Protein AF-A0A9Q9F0M7-F1 (afdb_monomer_lite)

Radius of gyration: 12.05 Å; chains: 1; bounding box: 26×35×28 Å

Organism: NCBI:txid69967

Structure (mmCIF, N/CA/C/O backbone):
data_AF-A0A9Q9F0M7-F1
#
_entry.id   AF-A0A9Q9F0M7-F1
#
loop_
_atom_site.group_PDB
_atom_site.id
_atom_site.type_symbol
_atom_site.label_atom_id
_atom_site.label_alt_id
_atom_site.label_comp_id
_atom_site.label_asym_id
_atom_site.label_entity_id
_atom_site.label_seq_id
_atom_site.pdbx_PDB_ins_code
_atom_site.Cartn_x
_atom_site.Cartn_y
_atom_site.Cartn_z
_atom_site.occupancy
_atom_site.B_iso_or_equiv
_atom_site.auth_seq_id
_atom_site.auth_comp_id
_atom_site.auth_asym_id
_atom_site.auth_atom_id
_atom_site.pdbx_PDB_model_num
ATOM 1 N N . MET A 1 1 ? 1.868 21.700 14.682 1.00 48.53 1 MET A N 1
ATOM 2 C CA . MET A 1 1 ? 1.148 20.410 14.586 1.00 48.53 1 MET A CA 1
ATOM 3 C C . MET A 1 1 ? 2.066 19.454 13.844 1.00 48.53 1 MET A C 1
ATOM 5 O O . MET A 1 1 ? 2.557 19.859 12.801 1.00 48.53 1 MET A O 1
ATOM 9 N N . LYS A 1 2 ? 2.394 18.273 14.384 1.00 62.75 2 LYS A N 1
ATOM 10 C CA . LYS A 1 2 ? 3.133 17.268 13.600 1.00 62.75 2 LYS A CA 1
ATOM 11 C C . LYS A 1 2 ? 2.163 16.708 12.555 1.00 62.75 2 LYS A C 1
ATOM 13 O O . LYS A 1 2 ? 1.068 16.306 12.941 1.00 62.75 2 LYS A O 1
ATOM 18 N N . GLU A 1 3 ? 2.524 16.740 11.274 1.00 71.19 3 GLU A N 1
ATOM 19 C CA . GLU A 1 3 ? 1.740 16.053 10.243 1.00 71.19 3 GLU A CA 1
ATOM 20 C C . GLU A 1 3 ? 1.681 14.563 10.581 1.00 71.19 3 GLU A C 1
ATOM 22 O O . GLU A 1 3 ? 2.706 13.930 10.833 1.00 71.19 3 GLU A O 1
ATOM 27 N N . VAL A 1 4 ? 0.472 14.016 10.622 1.00 82.69 4 VAL A N 1
ATOM 28 C CA . VAL A 1 4 ? 0.258 12.580 10.765 1.00 82.69 4 VAL A CA 1
ATOM 29 C C . VAL A 1 4 ? 0.438 11.958 9.384 1.00 82.69 4 VAL A C 1
ATOM 31 O O . VAL A 1 4 ? -0.217 12.380 8.432 1.00 82.69 4 VAL A O 1
ATOM 34 N N . PHE A 1 5 ? 1.332 10.978 9.261 1.00 92.25 5 PHE A N 1
ATOM 35 C CA . PHE A 1 5 ? 1.442 10.190 8.037 1.00 92.25 5 PHE A CA 1
ATOM 36 C C . PHE A 1 5 ? 0.278 9.195 8.002 1.00 92.25 5 PHE A C 1
ATOM 38 O O . PHE A 1 5 ? 0.182 8.325 8.868 1.00 92.25 5 PHE A O 1
ATOM 45 N N . THR A 1 6 ? -0.650 9.386 7.067 1.00 97.12 6 THR A N 1
ATOM 46 C CA . THR A 1 6 ? -1.891 8.607 6.986 1.00 97.12 6 THR A CA 1
ATOM 47 C C . THR A 1 6 ? -1.778 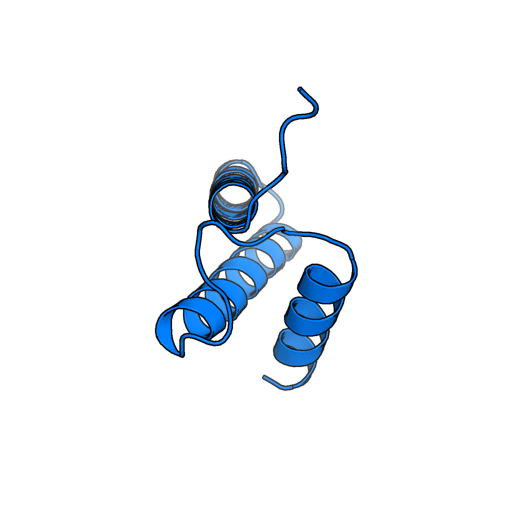7.440 6.014 1.00 97.12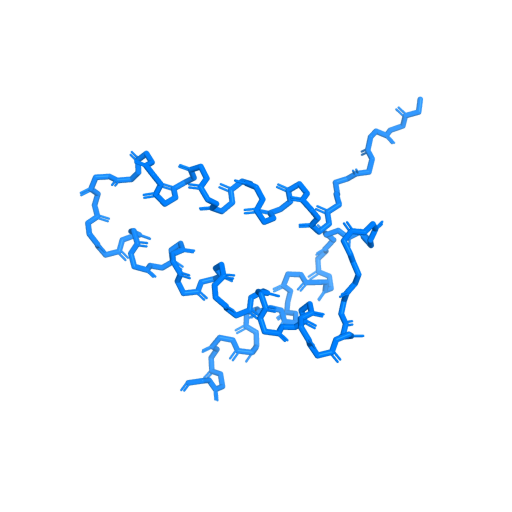 6 THR A C 1
ATOM 49 O O . THR A 1 6 ? -0.899 7.422 5.148 1.00 97.12 6 THR A O 1
ATOM 52 N N . VAL A 1 7 ? -2.712 6.494 6.107 1.00 97.38 7 VAL A N 1
ATOM 53 C CA . VAL A 1 7 ? -2.867 5.393 5.143 1.00 97.38 7 VAL A CA 1
ATOM 54 C C . VAL A 1 7 ? -3.039 5.912 3.710 1.00 97.38 7 VAL A C 1
ATOM 56 O O . VAL A 1 7 ? -2.439 5.372 2.782 1.00 97.38 7 VAL A O 1
ATOM 59 N N . GLU A 1 8 ? -3.791 6.998 3.508 1.00 97.12 8 GLU A N 1
ATOM 60 C CA . GLU A 1 8 ? -3.920 7.647 2.196 1.00 97.12 8 GLU A CA 1
ATOM 61 C C . GLU A 1 8 ? -2.569 8.126 1.644 1.00 97.12 8 GLU A C 1
ATOM 63 O O . GLU A 1 8 ? -2.248 7.898 0.469 1.00 97.12 8 GLU A O 1
ATOM 68 N N . LYS A 1 9 ? -1.756 8.765 2.497 1.00 96.81 9 LYS A N 1
ATOM 69 C CA . LYS A 1 9 ? -0.422 9.245 2.120 1.00 96.81 9 LYS A CA 1
ATOM 70 C C . LYS A 1 9 ? 0.498 8.063 1.808 1.00 96.81 9 LYS A C 1
ATOM 72 O O . LYS A 1 9 ? 1.171 8.091 0.783 1.00 96.81 9 LYS A O 1
ATOM 77 N N . TYR A 1 10 ? 0.432 6.990 2.598 1.00 97.62 10 TYR A N 1
ATOM 78 C CA . TYR A 1 10 ? 1.167 5.744 2.360 1.00 97.62 10 TYR A CA 1
ATOM 79 C C . TYR A 1 10 ? 0.811 5.113 1.004 1.00 97.62 10 TYR A C 1
ATOM 81 O O . TYR A 1 10 ? 1.695 4.826 0.196 1.00 97.62 10 TYR A O 1
ATOM 89 N N . LEU A 1 11 ? -0.483 4.954 0.700 1.00 97.44 11 LEU A N 1
ATOM 90 C CA . LEU A 1 11 ? -0.950 4.413 -0.582 1.00 97.44 11 LEU A CA 1
ATOM 91 C C . LEU A 1 11 ? -0.501 5.279 -1.768 1.00 97.44 11 LEU A C 1
ATOM 93 O O . LEU A 1 11 ? -0.147 4.756 -2.827 1.00 97.44 11 LEU A O 1
ATOM 97 N N . THR A 1 12 ? -0.510 6.601 -1.600 1.00 97.75 12 THR A N 1
ATOM 98 C CA . THR A 1 12 ? -0.012 7.534 -2.618 1.00 97.75 12 THR A CA 1
ATOM 99 C C . THR A 1 12 ? 1.485 7.347 -2.846 1.00 97.75 12 THR A C 1
ATOM 101 O O . THR A 1 12 ? 1.897 7.183 -3.994 1.00 97.75 12 THR A O 1
ATOM 104 N N . THR A 1 13 ? 2.280 7.244 -1.779 1.00 97.56 13 THR A N 1
ATOM 105 C CA . THR A 1 13 ? 3.720 6.964 -1.864 1.00 97.56 13 THR A CA 1
ATOM 106 C C . THR A 1 13 ? 4.006 5.643 -2.581 1.00 97.56 13 THR A C 1
ATOM 108 O O . THR A 1 13 ? 4.850 5.613 -3.471 1.00 97.56 13 THR A O 1
ATOM 111 N N . LEU A 1 14 ? 3.268 4.564 -2.292 1.00 97.75 14 LEU A N 1
ATOM 112 C CA . LEU A 1 14 ? 3.434 3.291 -3.010 1.00 97.75 14 LEU A CA 1
ATOM 113 C C . LEU A 1 14 ? 3.180 3.428 -4.520 1.00 97.75 14 LEU A C 1
ATOM 115 O O . LEU A 1 14 ? 3.896 2.841 -5.331 1.00 97.75 14 LEU A O 1
ATOM 119 N N . ARG A 1 15 ? 2.172 4.217 -4.917 1.00 97.88 15 ARG A N 1
ATOM 120 C CA . ARG A 1 15 ? 1.876 4.477 -6.336 1.00 97.88 15 ARG A CA 1
ATOM 121 C C . ARG A 1 15 ? 2.977 5.282 -7.013 1.00 97.88 15 ARG A C 1
ATOM 123 O O . ARG A 1 15 ? 3.251 5.043 -8.187 1.00 97.88 15 ARG A O 1
ATOM 130 N N . GLU A 1 16 ? 3.558 6.248 -6.311 1.00 98.38 16 GLU A N 1
ATOM 131 C CA . GLU A 1 16 ? 4.682 7.041 -6.811 1.00 98.38 16 GLU A CA 1
ATOM 132 C C . GLU A 1 16 ? 5.917 6.161 -7.001 1.00 98.38 16 GLU A C 1
ATOM 134 O O . GLU A 1 16 ? 6.448 6.129 -8.109 1.00 98.38 16 GLU A O 1
ATOM 139 N N . LEU A 1 17 ? 6.278 5.359 -5.992 1.00 98.19 17 LEU A N 1
ATOM 140 C CA . LEU A 1 17 ? 7.385 4.401 -6.061 1.00 98.19 17 LEU A CA 1
ATOM 141 C C . LEU A 1 17 ? 7.209 3.412 -7.218 1.00 98.19 17 LEU A C 1
ATOM 143 O O . LEU A 1 17 ? 8.117 3.244 -8.024 1.00 98.19 17 LEU A O 1
ATOM 147 N N . TYR A 1 18 ? 6.022 2.818 -7.373 1.00 97.94 18 TYR A N 1
ATOM 148 C CA . TYR A 1 18 ? 5.726 1.925 -8.499 1.00 97.94 18 TYR A CA 1
ATOM 149 C C . TYR A 1 18 ? 5.926 2.598 -9.868 1.00 97.94 18 TYR A C 1
ATOM 151 O O . TYR A 1 18 ? 6.412 1.968 -10.808 1.00 97.94 18 TYR A O 1
ATOM 159 N N . LYS A 1 19 ? 5.524 3.868 -10.006 1.00 97.88 19 LYS A N 1
ATOM 160 C CA . LYS A 1 19 ? 5.633 4.613 -11.268 1.00 97.88 19 LYS A CA 1
ATOM 161 C C . LYS A 1 19 ? 7.068 5.026 -11.585 1.00 97.88 19 LYS A C 1
ATOM 163 O O . LYS A 1 19 ? 7.410 5.068 -12.763 1.00 97.88 19 LYS A O 1
ATOM 168 N N . SER A 1 20 ? 7.858 5.372 -10.570 1.00 98.00 20 SER A N 1
ATOM 169 C CA . SER A 1 20 ? 9.240 5.831 -10.739 1.00 98.00 20 SER A CA 1
ATOM 170 C C . SER A 1 20 ? 10.265 4.701 -10.786 1.00 98.00 20 SER A C 1
ATOM 172 O O . SER A 1 20 ? 11.405 4.949 -11.157 1.00 98.00 20 SER A O 1
ATOM 174 N N . GLU A 1 21 ? 9.898 3.489 -10.369 1.00 98.19 21 GLU A N 1
ATOM 175 C CA . GLU A 1 21 ? 10.821 2.359 -10.296 1.00 98.19 21 GLU A CA 1
ATOM 176 C C . GLU A 1 21 ? 11.117 1.761 -11.680 1.00 98.19 21 GLU A C 1
ATOM 178 O O . GLU A 1 21 ? 10.212 1.371 -12.427 1.00 98.19 21 GLU A O 1
ATOM 183 N N . GLU A 1 22 ? 12.407 1.654 -11.992 1.00 97.62 22 GLU A N 1
ATOM 184 C CA . GLU A 1 22 ? 12.915 1.052 -13.229 1.00 97.62 22 GLU A CA 1
ATOM 185 C C . GLU A 1 22 ? 13.275 -0.424 -13.031 1.00 97.62 22 GLU A C 1
ATOM 187 O O . GLU A 1 22 ? 13.228 -1.216 -13.973 1.00 97.62 22 GLU A O 1
ATOM 192 N N . ASN A 1 23 ? 13.619 -0.825 -11.804 1.00 98.25 23 ASN A N 1
ATOM 193 C CA . ASN A 1 23 ? 13.910 -2.212 -11.495 1.00 98.25 23 ASN A CA 1
ATOM 194 C C . ASN A 1 23 ? 12.610 -3.023 -11.391 1.00 98.25 23 ASN A C 1
ATOM 196 O O . ASN A 1 23 ? 11.850 -2.891 -10.435 1.00 98.25 23 ASN A O 1
ATOM 200 N N . GLU A 1 24 ? 12.383 -3.931 -12.339 1.00 97.19 24 GLU A N 1
ATOM 201 C CA . GLU A 1 24 ? 11.156 -4.738 -12.406 1.00 97.19 24 GLU A CA 1
ATOM 202 C C . GLU A 1 24 ? 10.878 -5.578 -11.142 1.00 97.19 24 GLU A C 1
ATOM 204 O O . GLU A 1 24 ? 9.717 -5.797 -10.786 1.00 97.19 24 GLU A O 1
ATOM 209 N N . VAL A 1 25 ? 11.915 -6.018 -10.418 1.00 97.31 25 VAL A N 1
ATOM 210 C CA . VAL A 1 25 ? 11.741 -6.770 -9.163 1.00 97.31 25 VAL A CA 1
ATOM 211 C C . VAL A 1 25 ? 11.187 -5.862 -8.068 1.00 97.31 25 VAL A C 1
ATOM 213 O O . VAL A 1 25 ? 10.176 -6.201 -7.452 1.00 97.31 25 VAL A O 1
ATOM 216 N N . LEU A 1 26 ? 11.801 -4.695 -7.858 1.00 97.44 26 LEU A N 1
ATOM 217 C CA . LEU A 1 26 ? 11.329 -3.711 -6.876 1.00 97.44 26 LEU A CA 1
ATOM 218 C C . LEU A 1 26 ? 9.951 -3.164 -7.259 1.00 97.44 26 LEU A C 1
ATOM 220 O O . LEU A 1 26 ? 9.061 -3.040 -6.422 1.00 97.44 26 LEU A O 1
ATOM 224 N N . LYS A 1 27 ? 9.721 -2.936 -8.551 1.00 97.75 27 LYS A N 1
ATOM 225 C CA . LYS A 1 27 ? 8.442 -2.466 -9.080 1.00 97.75 27 LYS A CA 1
ATOM 226 C C . LYS A 1 27 ? 7.309 -3.432 -8.757 1.00 97.75 27 LYS A C 1
ATOM 228 O O . LYS A 1 27 ? 6.237 -3.009 -8.321 1.00 97.75 27 LYS A O 1
ATOM 233 N N . LYS A 1 28 ? 7.553 -4.739 -8.904 1.00 97.06 28 LY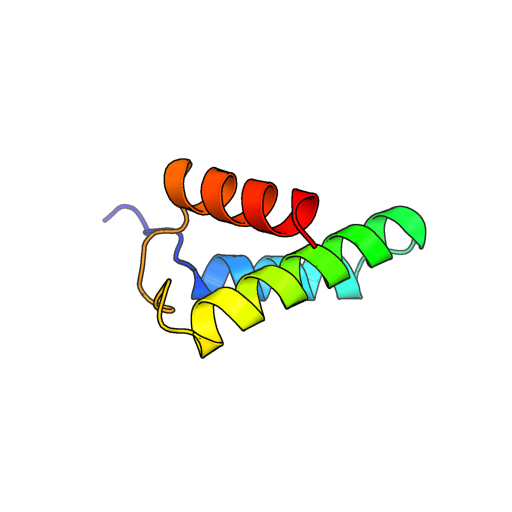S A N 1
ATOM 234 C CA . LYS A 1 28 ? 6.599 -5.778 -8.502 1.00 97.06 28 LYS A CA 1
ATOM 235 C C . LYS A 1 28 ? 6.341 -5.761 -6.992 1.00 97.06 28 LYS A C 1
ATOM 237 O O . LYS A 1 28 ? 5.198 -5.947 -6.582 1.00 97.06 28 LYS A O 1
ATOM 242 N N . GLN A 1 29 ? 7.358 -5.504 -6.168 1.00 96.38 29 GLN A N 1
ATOM 243 C CA . GLN A 1 29 ? 7.184 -5.375 -4.716 1.00 96.38 29 GLN A CA 1
ATOM 244 C C . GLN A 1 29 ? 6.295 -4.175 -4.354 1.00 96.38 29 GLN A C 1
ATOM 246 O O . GLN A 1 29 ? 5.341 -4.341 -3.593 1.00 96.38 29 GLN A O 1
ATOM 251 N N . TRP A 1 30 ? 6.524 -3.002 -4.956 1.00 97.81 30 TRP A N 1
ATOM 252 C CA . TRP A 1 30 ? 5.674 -1.819 -4.752 1.00 97.81 30 TRP A CA 1
ATOM 253 C C . TRP A 1 30 ? 4.227 -2.057 -5.184 1.00 97.81 30 TRP A C 1
ATOM 255 O O . TRP A 1 30 ? 3.296 -1.680 -4.468 1.00 97.81 30 TRP A O 1
ATOM 265 N N . LEU A 1 31 ? 4.029 -2.732 -6.320 1.00 97.25 31 LEU A N 1
ATOM 266 C CA . LEU A 1 31 ? 2.700 -3.121 -6.785 1.00 97.25 31 LEU A CA 1
ATOM 267 C C . LEU A 1 31 ? 2.000 -4.042 -5.781 1.00 97.25 31 LEU A C 1
ATOM 269 O O . LEU A 1 31 ? 0.857 -3.779 -5.410 1.00 97.25 31 LEU A O 1
ATOM 273 N N . ASN A 1 32 ? 2.678 -5.097 -5.326 1.00 97.00 32 ASN A N 1
ATOM 274 C CA . ASN A 1 32 ? 2.096 -6.070 -4.407 1.00 97.00 32 ASN A CA 1
ATOM 275 C C . ASN A 1 32 ? 1.704 -5.431 -3.068 1.00 97.00 32 ASN A C 1
ATOM 277 O O . ASN A 1 32 ? 0.603 -5.675 -2.579 1.00 97.00 32 ASN A O 1
ATOM 281 N N . LEU A 1 33 ? 2.551 -4.553 -2.520 1.00 97.25 33 LEU A N 1
ATOM 282 C CA . LEU A 1 33 ? 2.225 -3.775 -1.321 1.00 97.25 33 LEU A CA 1
ATOM 283 C C . LEU A 1 33 ? 0.990 -2.894 -1.533 1.00 97.25 33 LEU A C 1
ATOM 285 O O . LEU A 1 33 ? 0.099 -2.854 -0.686 1.00 97.25 33 LEU A O 1
ATOM 289 N N . GLY A 1 34 ? 0.902 -2.218 -2.681 1.00 97.25 34 GLY A N 1
ATOM 290 C CA . GLY A 1 34 ? -0.244 -1.371 -3.011 1.00 97.25 34 GLY A CA 1
ATOM 291 C C . GLY A 1 34 ? -1.549 -2.158 -3.139 1.00 97.25 34 GLY A C 1
ATOM 292 O O . GLY A 1 34 ? -2.601 -1.681 -2.711 1.00 97.25 34 GLY A O 1
ATOM 293 N N . LEU A 1 35 ? -1.487 -3.367 -3.703 1.00 97.12 35 LEU A N 1
ATOM 294 C CA . LEU A 1 35 ? -2.637 -4.263 -3.828 1.00 97.12 35 LEU A CA 1
ATOM 295 C C . LEU A 1 35 ? -3.084 -4.815 -2.470 1.00 97.12 35 LEU A C 1
ATOM 297 O O . LEU A 1 35 ? -4.278 -4.763 -2.176 1.00 97.12 35 LEU A O 1
ATOM 301 N N . ALA A 1 36 ? -2.151 -5.274 -1.633 1.00 97.25 36 ALA A N 1
ATOM 302 C CA . ALA A 1 36 ? -2.452 -5.757 -0.284 1.00 97.25 36 ALA A CA 1
ATOM 303 C C . ALA A 1 36 ? -3.100 -4.656 0.571 1.00 97.25 36 ALA A C 1
ATOM 305 O O . ALA A 1 36 ? -4.146 -4.871 1.186 1.00 97.25 36 ALA A O 1
ATOM 306 N N . LEU A 1 37 ? -2.553 -3.436 0.524 1.00 97.56 37 LEU A N 1
ATOM 307 C CA . LEU A 1 37 ? -3.139 -2.293 1.218 1.00 97.56 37 LEU A CA 1
ATOM 308 C C . LEU A 1 37 ? -4.543 -1.972 0.695 1.00 97.56 37 LEU A C 1
ATOM 310 O O . LEU A 1 37 ? -5.463 -1.732 1.476 1.00 97.56 37 LEU A O 1
ATOM 314 N N . LYS A 1 38 ? -4.740 -2.003 -0.628 1.00 96.81 38 LYS A N 1
ATOM 315 C CA . LYS A 1 38 ? -6.064 -1.789 -1.215 1.00 96.81 38 LYS A CA 1
ATOM 316 C C . LYS A 1 38 ? -7.081 -2.822 -0.718 1.00 96.81 38 LYS A C 1
ATOM 318 O O . LYS A 1 38 ? -8.203 -2.437 -0.415 1.00 96.81 38 LYS A O 1
ATOM 323 N N . GLN A 1 39 ? -6.701 -4.091 -0.589 1.00 96.44 39 GLN A N 1
ATOM 324 C CA . GLN A 1 39 ? -7.584 -5.132 -0.052 1.00 96.44 39 GLN A CA 1
ATOM 32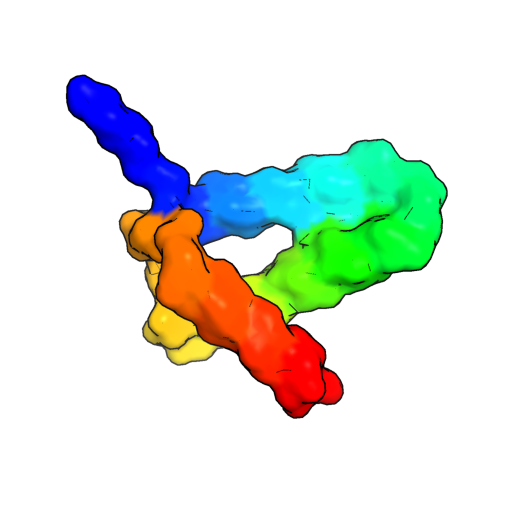5 C C . GLN A 1 39 ? -7.965 -4.886 1.413 1.00 96.44 39 GLN A C 1
ATOM 327 O O . GLN A 1 39 ? -9.124 -5.081 1.774 1.00 96.44 39 GLN A O 1
ATOM 332 N N . MET A 1 40 ? -7.024 -4.431 2.248 1.00 96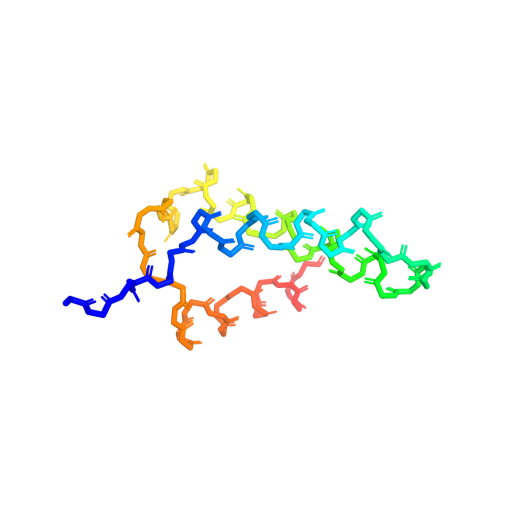.81 40 MET A N 1
ATOM 333 C CA . MET A 1 40 ? -7.315 -4.058 3.640 1.00 96.81 40 MET A CA 1
ATOM 334 C C . MET A 1 40 ? -8.305 -2.888 3.715 1.00 96.81 40 MET A C 1
ATOM 336 O O . MET A 1 40 ? -9.244 -2.933 4.508 1.00 96.81 40 MET A O 1
ATOM 340 N N . ILE A 1 41 ? -8.139 -1.877 2.852 1.00 97.50 41 ILE A N 1
ATOM 341 C CA . ILE A 1 41 ? -9.064 -0.737 2.746 1.00 97.50 41 ILE A CA 1
ATOM 342 C C . ILE A 1 41 ? -10.446 -1.204 2.275 1.00 97.50 41 ILE A C 1
ATOM 344 O O . ILE A 1 41 ? -11.452 -0.871 2.894 1.00 97.50 41 ILE A O 1
ATOM 348 N N . ASP A 1 42 ? -10.505 -2.002 1.206 1.00 97.56 42 ASP A N 1
ATOM 349 C CA . ASP A 1 42 ? -11.763 -2.507 0.641 1.00 97.56 42 ASP A CA 1
ATOM 350 C C . ASP A 1 42 ? -12.512 -3.424 1.638 1.00 97.56 42 ASP A C 1
ATOM 352 O O . ASP A 1 42 ? -13.735 -3.539 1.574 1.00 97.56 42 ASP A O 1
ATOM 356 N N . SER A 1 43 ? -11.790 -4.034 2.587 1.00 96.56 43 SER A N 1
ATOM 357 C CA . SER A 1 43 ? -12.339 -4.866 3.672 1.00 96.56 43 SER A CA 1
ATOM 358 C C . SER A 1 43 ? -12.661 -4.081 4.954 1.00 96.56 43 SER A C 1
ATOM 360 O O . SER A 1 43 ? -13.074 -4.686 5.942 1.00 96.56 43 SER A O 1
ATOM 362 N N . ASN A 1 44 ? -12.493 -2.751 4.957 1.00 96.62 44 ASN A N 1
ATOM 363 C CA . ASN A 1 44 ? -12.629 -1.869 6.127 1.00 96.62 44 ASN A CA 1
ATOM 364 C C . ASN A 1 44 ? -11.737 -2.246 7.329 1.00 96.62 44 ASN A C 1
ATOM 366 O O . ASN A 1 44 ? -12.054 -1.894 8.463 1.00 96.62 44 ASN A O 1
ATOM 370 N N . GLU A 1 45 ? -10.624 -2.950 7.110 1.00 96.00 45 GLU A N 1
ATOM 371 C CA . GLU A 1 45 ? -9.656 -3.246 8.178 1.00 96.00 45 GLU A CA 1
ATOM 372 C C . GLU A 1 45 ? -8.833 -2.012 8.555 1.00 96.00 45 GLU A C 1
ATOM 374 O O . GLU A 1 45 ? -8.411 -1.870 9.700 1.00 96.00 45 GLU A O 1
ATOM 379 N N . VAL A 1 46 ? -8.624 -1.118 7.587 1.00 96.75 46 VAL A N 1
ATOM 380 C CA . VAL A 1 46 ? -7.980 0.185 7.766 1.00 96.75 46 VAL A CA 1
ATOM 381 C C . VAL A 1 46 ? -8.750 1.256 7.002 1.00 96.75 46 VAL A C 1
ATOM 383 O O . VAL A 1 46 ? -9.315 1.000 5.936 1.00 96.75 46 VAL A O 1
ATOM 386 N N . LEU A 1 47 ? -8.749 2.477 7.523 1.00 97.00 47 LEU A N 1
ATOM 387 C CA . LEU A 1 47 ? -9.365 3.644 6.905 1.00 97.00 47 LEU A CA 1
ATOM 388 C C . LEU A 1 47 ? -8.290 4.595 6.380 1.00 97.00 47 LEU A C 1
ATOM 390 O O . LEU A 1 47 ? -7.184 4.686 6.901 1.00 97.00 47 LEU A O 1
ATOM 394 N N . LEU A 1 48 ? -8.624 5.363 5.343 1.00 95.94 48 LEU A N 1
ATOM 395 C CA . LEU A 1 48 ? -7.675 6.268 4.679 1.00 95.94 48 LEU A CA 1
ATOM 396 C C . LEU A 1 48 ? -7.074 7.336 5.612 1.00 95.94 48 LEU A C 1
ATOM 398 O O . LEU A 1 48 ? -5.939 7.765 5.403 1.00 95.94 48 LEU A O 1
ATOM 402 N N . PHE A 1 49 ? -7.825 7.752 6.634 1.00 95.38 49 PHE A N 1
ATOM 403 C CA . PHE A 1 49 ? -7.402 8.749 7.620 1.00 95.38 49 PHE A CA 1
ATOM 404 C C . PHE A 1 49 ? -6.704 8.145 8.848 1.00 95.38 49 PHE A C 1
ATOM 406 O O . PHE A 1 49 ? -6.266 8.902 9.719 1.00 95.38 49 PHE A O 1
ATOM 413 N N 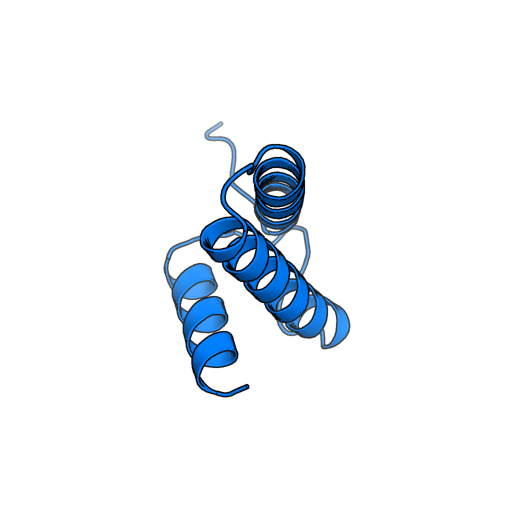. ASP A 1 50 ? -6.581 6.817 8.924 1.00 95.94 50 ASP A N 1
ATOM 414 C CA . ASP A 1 50 ? -5.826 6.162 9.989 1.00 95.94 50 ASP A CA 1
ATOM 415 C C . ASP A 1 50 ? -4.336 6.479 9.868 1.00 95.94 50 ASP A C 1
ATOM 417 O O . ASP A 1 50 ? -3.827 6.871 8.810 1.00 95.94 50 ASP A O 1
ATOM 421 N N . LYS A 1 51 ? -3.620 6.315 10.980 1.00 96.25 51 LYS A N 1
ATOM 422 C CA . LYS A 1 51 ? -2.170 6.490 11.018 1.00 96.25 51 LYS A CA 1
ATOM 423 C C . LYS A 1 51 ? -1.495 5.301 10.345 1.00 96.25 51 LYS A C 1
ATOM 425 O O . LYS A 1 51 ? -1.812 4.161 10.651 1.00 96.25 51 LYS A O 1
ATOM 430 N N . ALA A 1 52 ? -0.533 5.579 9.475 1.00 95.75 52 ALA A N 1
ATOM 431 C CA . ALA A 1 52 ? 0.341 4.564 8.902 1.00 95.75 52 ALA A CA 1
ATOM 432 C C . ALA A 1 52 ? 1.616 4.429 9.753 1.00 95.75 52 ALA A C 1
ATOM 434 O O . ALA A 1 52 ? 2.714 4.788 9.323 1.00 95.75 52 ALA A O 1
ATOM 435 N N . ASP A 1 53 ? 1.436 3.990 10.997 1.00 95.06 53 ASP A N 1
ATOM 436 C CA . ASP A 1 53 ? 2.505 3.736 11.965 1.00 95.06 53 ASP A CA 1
ATOM 437 C C . ASP A 1 53 ? 3.087 2.313 11.831 1.00 95.06 53 ASP A C 1
ATOM 439 O O . ASP A 1 53 ? 2.848 1.613 10.843 1.00 95.06 53 ASP A O 1
ATOM 443 N N . ASP A 1 54 ? 3.919 1.910 12.792 1.00 94.75 54 ASP A N 1
ATOM 444 C CA . ASP A 1 54 ? 4.641 0.636 12.752 1.00 94.75 54 ASP A CA 1
ATOM 445 C C . ASP A 1 54 ? 3.695 -0.574 12.836 1.00 94.75 54 ASP A C 1
ATOM 447 O O . ASP A 1 54 ? 3.927 -1.582 12.165 1.00 94.75 54 ASP A O 1
ATOM 451 N N . ASP A 1 55 ? 2.604 -0.468 13.603 1.00 94.94 55 ASP A N 1
ATOM 452 C CA . ASP A 1 55 ? 1.608 -1.537 13.740 1.00 94.94 55 ASP A CA 1
ATOM 453 C C . ASP A 1 55 ? 0.858 -1.751 12.418 1.00 94.94 55 ASP A C 1
ATOM 455 O O . ASP A 1 55 ? 0.688 -2.888 11.970 1.00 94.94 55 ASP A O 1
ATOM 459 N N . PHE A 1 56 ? 0.490 -0.657 11.742 1.00 96.19 56 PHE A N 1
ATOM 460 C CA . PHE A 1 56 ? -0.065 -0.704 10.390 1.00 96.19 56 PHE A CA 1
ATOM 461 C C . PHE A 1 56 ? 0.892 -1.382 9.396 1.00 96.19 56 PHE A C 1
ATOM 463 O O . PHE A 1 56 ? 0.479 -2.271 8.647 1.00 96.19 56 PHE A O 1
ATOM 470 N N . GLN A 1 57 ? 2.171 -0.985 9.381 1.00 95.25 57 GLN A N 1
ATOM 471 C CA . GLN A 1 57 ? 3.152 -1.550 8.445 1.00 95.25 57 GLN A CA 1
ATOM 472 C C . GLN A 1 57 ? 3.373 -3.041 8.691 1.00 95.25 57 GLN A C 1
ATOM 474 O O . GLN A 1 57 ? 3.445 -3.821 7.741 1.00 95.25 57 GLN A O 1
ATOM 479 N N . LYS A 1 58 ? 3.427 -3.448 9.962 1.00 96.12 58 LYS A N 1
ATOM 480 C CA . LYS A 1 58 ? 3.535 -4.853 10.339 1.00 96.12 58 LYS A CA 1
ATOM 481 C C . LYS A 1 58 ? 2.343 -5.664 9.826 1.00 96.12 58 LYS A C 1
ATOM 483 O O . LYS A 1 58 ? 2.557 -6.679 9.170 1.00 96.12 58 LYS A O 1
ATOM 488 N N . ALA A 1 59 ? 1.115 -5.194 10.052 1.00 95.56 59 ALA A N 1
ATOM 489 C CA . ALA A 1 59 ? -0.091 -5.871 9.571 1.00 95.56 59 ALA A CA 1
ATOM 490 C C . ALA A 1 59 ? -0.119 -5.996 8.035 1.00 95.56 59 ALA A C 1
ATOM 492 O O . ALA A 1 59 ? -0.494 -7.039 7.495 1.00 95.56 59 ALA A O 1
ATOM 493 N N . LEU A 1 60 ? 0.326 -4.954 7.323 1.00 96.31 60 LEU A N 1
ATOM 494 C CA . LEU A 1 60 ? 0.434 -4.972 5.865 1.00 96.31 60 LEU A CA 1
ATOM 495 C C . LEU A 1 60 ? 1.428 -6.037 5.372 1.00 96.31 60 LEU A C 1
ATOM 497 O O . LEU A 1 60 ? 1.120 -6.774 4.433 1.00 96.31 60 LEU A O 1
ATOM 501 N N . PHE A 1 61 ? 2.606 -6.136 5.993 1.00 94.69 61 PHE A N 1
ATOM 502 C CA . PHE A 1 61 ? 3.613 -7.131 5.614 1.00 94.69 61 PHE A CA 1
ATOM 503 C C . PHE A 1 61 ? 3.178 -8.562 5.950 1.00 94.69 61 PHE A C 1
ATOM 505 O O . PHE A 1 61 ? 3.328 -9.447 5.112 1.00 94.69 61 PHE A O 1
ATOM 512 N N . GLU A 1 62 ? 2.548 -8.787 7.105 1.00 94.12 62 GLU A N 1
ATOM 513 C CA . GLU A 1 62 ? 2.006 -10.104 7.475 1.00 94.12 62 GLU A CA 1
ATOM 514 C C . GLU A 1 62 ? 0.941 -10.592 6.478 1.00 94.12 62 GLU A C 1
ATOM 516 O O . GLU A 1 62 ? 0.896 -11.776 6.128 1.00 94.12 62 GLU A O 1
ATOM 521 N N . ARG A 1 63 ? 0.102 -9.683 5.962 1.00 89.25 63 ARG A N 1
ATOM 522 C CA . ARG A 1 63 ? -0.856 -10.015 4.899 1.00 89.25 63 ARG A CA 1
ATOM 523 C C . ARG A 1 63 ? -0.163 -10.383 3.591 1.00 89.25 63 ARG A C 1
ATOM 525 O O . ARG A 1 63 ? -0.605 -11.319 2.924 1.00 89.25 63 ARG A O 1
ATOM 532 N N . LEU A 1 64 ? 0.899 -9.669 3.229 1.00 89.75 64 LEU A N 1
ATOM 533 C CA . LEU A 1 64 ? 1.662 -9.954 2.017 1.00 89.75 64 LEU A CA 1
ATOM 534 C C . LEU A 1 64 ? 2.301 -11.351 2.062 1.00 89.75 64 LEU A C 1
ATOM 536 O O . LEU A 1 64 ? 2.241 -12.059 1.064 1.00 89.75 64 LEU A O 1
ATOM 540 N N . ASP A 1 65 ? 2.843 -11.760 3.211 1.00 85.50 65 ASP A N 1
ATOM 541 C CA . ASP A 1 65 ? 3.444 -13.090 3.398 1.00 85.50 65 ASP A CA 1
ATOM 542 C C . ASP A 1 65 ? 2.406 -14.228 3.429 1.00 85.50 65 ASP A C 1
ATOM 544 O O . ASP A 1 65 ? 2.741 -15.393 3.211 1.00 85.50 65 ASP A O 1
ATOM 548 N N . SER A 1 66 ? 1.142 -13.898 3.703 1.00 76.19 66 SER A N 1
ATOM 549 C CA . SER A 1 66 ? 0.027 -14.853 3.773 1.00 76.19 66 SER A CA 1
ATOM 550 C C . SER A 1 66 ? -0.727 -15.032 2.445 1.00 76.19 66 SER A C 1
ATOM 552 O O . SER A 1 66 ? -1.660 -15.837 2.393 1.00 76.19 66 SER A O 1
ATOM 554 N N . SER A 1 67 ? -0.374 -14.260 1.408 1.00 62.75 67 SER A N 1
ATOM 555 C CA . SER A 1 67 ? -1.036 -14.214 0.090 1.00 62.75 67 SER A CA 1
ATOM 556 C C . SER A 1 67 ? -0.288 -15.026 -0.965 1.00 62.75 67 SER A C 1
ATOM 558 O O . SER A 1 67 ? -0.970 -15.702 -1.768 1.00 62.75 67 SER A O 1
#

Sequence (67 aa):
MKEVFTVEKYLTTLRELYKSEENEVLKKQWLNLGLALKQMIDSNEVLLFDKADDDFQKALFERLDSS

pLDDT: mean 93.76, std 9.16, range [48.53, 98.38]

Secondary structure (DSSP, 8-state):
-PPP-BHHHHHHHHHHHHHH---HHHHHHHHHHHHHHHHHHHTTSS-TTSB--HHHHHHHHHHHHT-

Foldseek 3Di:
DPDFCFLLNVLVVLVVCLVPDPPPVVNVVSVLLNVLSVVCCVVVVGDRGHGCDPVVVVVSVVSSVVD